Protein AF-A0A951CU04-F1 (afdb_monomer_lite)

Secondary structure (DSSP, 8-state):
---EEEEEESSSEEEEEEETTEE-SPPEEESS-TT---TTTT--HHHHHHHHHHHHHHS--SS--SEEEEE-TT--

Sequence (76 aa):
MAHRIGVLITERIAVAAVSDHEISGEMRVDPQDQSVTDTLYGVPAEIIVQRIVEQIKTLHFAAAPSCIGLGMPGII

Radius of gyration: 12.63 Å; chains: 1; bounding box: 34×23×32 Å

pLDDT: mean 86.48, std 9.53, range [44.69, 95.25]

Structure (mmCIF, N/CA/C/O backbone):
data_AF-A0A951CU04-F1
#
_entry.id   AF-A0A951CU04-F1
#
loop_
_atom_site.group_PDB
_atom_site.id
_atom_site.type_symbol
_atom_site.label_atom_id
_atom_site.label_alt_id
_atom_site.label_comp_id
_atom_site.label_asym_id
_atom_site.label_entity_id
_atom_site.label_seq_id
_atom_site.pdbx_PDB_ins_code
_atom_site.Cartn_x
_atom_site.Cartn_y
_atom_site.Cartn_z
_atom_site.occupancy
_atom_site.B_iso_or_equiv
_atom_site.auth_seq_id
_atom_site.auth_comp_id
_atom_site.auth_asym_id
_atom_site.auth_atom_id
_atom_site.pdbx_PDB_model_num
ATOM 1 N N . MET A 1 1 ? 12.507 -1.405 -17.399 1.00 53.09 1 MET A N 1
ATOM 2 C CA . MET A 1 1 ? 11.141 -1.900 -17.128 1.00 53.09 1 MET A CA 1
ATOM 3 C C . MET A 1 1 ? 10.437 -0.874 -16.262 1.00 53.09 1 MET A C 1
ATOM 5 O O . MET A 1 1 ? 11.061 -0.362 -15.343 1.00 53.09 1 MET A O 1
ATOM 9 N N . ALA A 1 2 ? 9.206 -0.497 -16.599 1.00 58.72 2 ALA A N 1
ATOM 10 C CA . ALA A 1 2 ? 8.456 0.481 -15.818 1.00 58.72 2 ALA A CA 1
ATOM 11 C C . ALA A 1 2 ? 7.896 -0.207 -14.564 1.00 58.72 2 ALA A C 1
ATOM 13 O O . ALA A 1 2 ? 7.000 -1.043 -14.673 1.00 58.72 2 ALA A O 1
ATOM 14 N N . HIS A 1 3 ? 8.457 0.106 -13.396 1.00 78.94 3 HIS A N 1
ATOM 15 C CA . HIS A 1 3 ? 7.953 -0.404 -12.124 1.00 78.94 3 HIS A CA 1
ATOM 16 C C . HIS A 1 3 ? 6.655 0.322 -11.774 1.00 78.94 3 HIS A C 1
ATOM 18 O O . HIS A 1 3 ? 6.596 1.553 -11.795 1.00 78.94 3 HIS A O 1
ATOM 24 N N . ARG A 1 4 ? 5.603 -0.438 -11.481 1.00 91.69 4 ARG A N 1
ATOM 25 C CA . ARG A 1 4 ? 4.309 0.086 -11.039 1.00 91.69 4 ARG A CA 1
ATOM 26 C C . ARG A 1 4 ? 4.095 -0.322 -9.590 1.00 91.69 4 ARG A C 1
ATOM 28 O O . ARG A 1 4 ? 4.696 -1.290 -9.130 1.00 91.69 4 ARG A O 1
ATOM 35 N N . ILE A 1 5 ? 3.246 0.403 -8.876 1.00 94.00 5 ILE A N 1
ATOM 36 C CA . ILE A 1 5 ? 2.863 0.054 -7.506 1.00 94.00 5 ILE A CA 1
ATOM 37 C C . ILE A 1 5 ? 1.366 -0.211 -7.474 1.00 94.00 5 ILE A C 1
ATOM 39 O O . ILE A 1 5 ? 0.589 0.584 -8.001 1.00 94.00 5 ILE A O 1
ATOM 43 N N . GLY A 1 6 ? 0.972 -1.314 -6.848 1.00 94.75 6 GLY A N 1
ATOM 44 C CA . GLY A 1 6 ? -0.409 -1.585 -6.475 1.00 94.75 6 GLY A CA 1
ATOM 45 C C . GLY A 1 6 ? -0.599 -1.356 -4.981 1.00 94.75 6 GLY A C 1
ATOM 46 O O . GLY A 1 6 ? 0.204 -1.835 -4.179 1.00 94.75 6 GLY A O 1
ATOM 47 N N . VAL A 1 7 ? -1.657 -0.636 -4.620 1.00 95.25 7 VAL A N 1
ATOM 48 C CA . VAL A 1 7 ? -2.102 -0.444 -3.238 1.00 95.25 7 VAL A CA 1
ATOM 49 C C . VAL A 1 7 ? -3.553 -0.899 -3.134 1.00 95.25 7 VAL A C 1
ATOM 51 O O . VAL A 1 7 ? -4.384 -0.478 -3.938 1.00 95.25 7 VAL A O 1
ATOM 54 N N . LEU A 1 8 ? -3.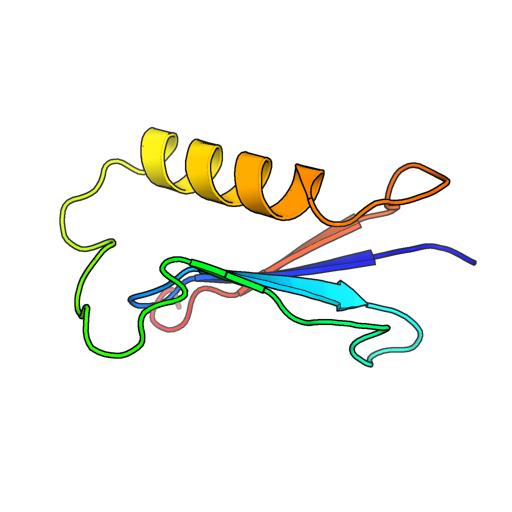870 -1.718 -2.137 1.00 93.88 8 LEU A N 1
ATOM 55 C CA . LEU A 1 8 ? -5.239 -2.092 -1.786 1.00 93.88 8 LEU A CA 1
ATOM 56 C C . LEU A 1 8 ? -5.529 -1.617 -0.361 1.00 93.88 8 LEU A C 1
ATOM 58 O O . LEU A 1 8 ? -4.779 -1.938 0.559 1.00 93.88 8 LEU A O 1
ATOM 62 N N . ILE A 1 9 ? -6.603 -0.850 -0.191 1.00 91.25 9 ILE A N 1
ATOM 63 C CA . ILE A 1 9 ? -7.004 -0.246 1.081 1.00 91.25 9 ILE A CA 1
ATOM 64 C C . ILE A 1 9 ? -8.381 -0.803 1.438 1.00 91.25 9 ILE A C 1
ATOM 66 O O . ILE A 1 9 ? -9.363 -0.527 0.753 1.00 91.25 9 ILE A O 1
A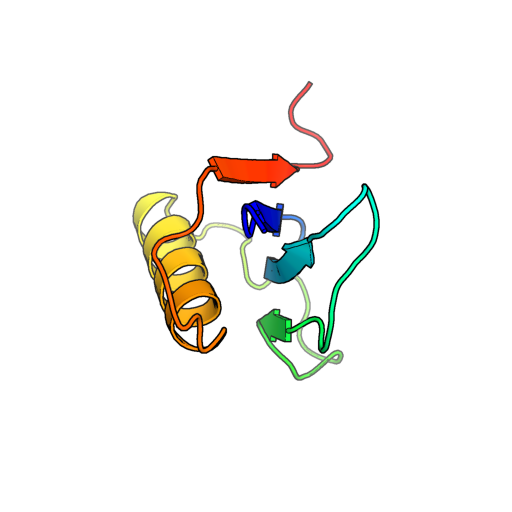TOM 70 N N . THR A 1 10 ? -8.442 -1.608 2.492 1.00 87.75 10 THR A N 1
ATOM 71 C CA . THR A 1 10 ? -9.684 -2.161 3.053 1.00 87.75 10 THR A CA 1
ATOM 72 C C . THR A 1 10 ? -9.738 -1.840 4.548 1.00 87.75 10 THR A C 1
ATOM 74 O O . THR A 1 10 ? -9.693 -0.676 4.925 1.00 87.75 10 THR A O 1
ATOM 77 N N . GLU A 1 11 ? -9.770 -2.850 5.414 1.00 85.88 11 GLU A N 1
ATOM 78 C CA . GLU A 1 11 ? -9.507 -2.729 6.853 1.00 85.88 11 GLU A CA 1
ATOM 79 C C . GLU A 1 11 ? -8.000 -2.619 7.153 1.00 85.88 11 GLU A C 1
ATOM 81 O O . GLU A 1 11 ? -7.598 -2.275 8.270 1.00 85.88 11 GLU A O 1
ATOM 86 N N . ARG A 1 12 ? -7.174 -2.932 6.144 1.00 89.31 12 ARG A N 1
ATOM 87 C CA . ARG A 1 12 ? -5.707 -2.924 6.144 1.00 89.31 12 ARG A CA 1
ATOM 88 C C . ARG A 1 12 ? -5.178 -2.333 4.842 1.00 89.31 12 ARG A C 1
ATOM 90 O O . ARG A 1 12 ? -5.916 -2.205 3.864 1.00 89.31 12 ARG A O 1
ATOM 97 N N . ILE A 1 13 ? -3.889 -2.014 4.824 1.00 92.94 13 ILE A N 1
ATOM 98 C CA . ILE A 1 13 ? -3.202 -1.479 3.647 1.00 92.94 13 ILE A CA 1
ATOM 99 C C . ILE A 1 13 ? -2.256 -2.548 3.114 1.00 92.94 13 ILE A C 1
ATOM 101 O O . ILE A 1 13 ? -1.302 -2.920 3.790 1.00 92.94 13 ILE A O 1
ATOM 105 N N . ALA A 1 14 ? -2.496 -3.030 1.898 1.00 93.81 14 ALA A N 1
ATOM 106 C CA . ALA A 1 14 ? -1.565 -3.899 1.188 1.00 93.81 14 ALA A CA 1
ATOM 107 C C . ALA A 1 14 ? -0.853 -3.113 0.084 1.00 93.81 14 ALA A C 1
ATOM 109 O O . ALA A 1 14 ? -1.498 -2.377 -0.662 1.00 93.81 14 ALA A O 1
ATOM 110 N N . VAL A 1 15 ? 0.464 -3.276 -0.038 1.00 94.88 15 VAL A N 1
ATOM 111 C CA . VAL A 1 15 ? 1.292 -2.596 -1.043 1.00 94.88 15 VAL A CA 1
ATOM 112 C C . VAL A 1 15 ? 2.237 -3.600 -1.689 1.00 94.88 15 VAL A C 1
ATOM 114 O O . VAL A 1 15 ? 2.907 -4.371 -0.999 1.00 94.88 15 VAL A O 1
ATOM 117 N N . ALA A 1 16 ? 2.322 -3.576 -3.016 1.00 93.94 16 ALA A N 1
ATOM 118 C CA . ALA A 1 16 ? 3.267 -4.400 -3.756 1.00 93.94 16 ALA A CA 1
ATOM 119 C C . ALA A 1 16 ? 3.778 -3.709 -5.025 1.00 93.94 16 ALA A C 1
ATOM 121 O O . ALA A 1 16 ? 3.099 -2.875 -5.633 1.00 93.94 16 ALA A O 1
ATOM 122 N N . ALA A 1 17 ? 4.978 -4.098 -5.449 1.00 92.44 17 ALA A N 1
ATOM 123 C CA . ALA A 1 17 ? 5.475 -3.789 -6.781 1.00 92.44 17 ALA A CA 1
ATOM 124 C C . ALA A 1 17 ? 4.741 -4.644 -7.823 1.00 92.44 17 ALA A C 1
ATOM 126 O O . ALA A 1 17 ? 4.489 -5.826 -7.597 1.00 92.44 17 ALA A O 1
ATOM 127 N N . VAL A 1 18 ? 4.418 -4.058 -8.974 1.00 91.06 18 VAL A N 1
ATOM 128 C CA . VAL A 1 18 ? 3.673 -4.706 -10.058 1.00 91.06 18 VAL A CA 1
ATOM 129 C C . VAL A 1 18 ? 4.445 -4.567 -11.369 1.00 91.06 18 VAL A C 1
ATOM 131 O O . VAL A 1 18 ? 4.853 -3.465 -11.754 1.00 91.06 18 VAL A O 1
ATOM 134 N N . SER A 1 19 ? 4.617 -5.684 -12.072 1.00 88.88 19 SER A N 1
ATOM 135 C CA . SER A 1 19 ? 5.170 -5.752 -13.428 1.00 88.88 19 SER A CA 1
ATOM 136 C C . SER A 1 19 ? 4.322 -6.701 -14.264 1.00 88.88 19 SER A C 1
ATOM 138 O O . SER A 1 19 ? 3.871 -7.716 -13.757 1.00 88.88 19 SER A O 1
ATOM 140 N N . ASP A 1 20 ? 4.071 -6.354 -15.526 1.00 88.12 20 ASP A N 1
ATOM 141 C CA . ASP A 1 20 ? 3.330 -7.198 -16.479 1.00 88.12 20 ASP A CA 1
ATOM 142 C C . ASP A 1 20 ? 1.995 -7.770 -15.963 1.00 88.12 20 ASP A C 1
ATOM 144 O O . ASP A 1 20 ? 1.588 -8.859 -16.344 1.00 88.12 20 ASP A O 1
ATOM 148 N N . HIS A 1 21 ? 1.267 -6.968 -15.176 1.00 87.25 21 HIS A N 1
ATOM 149 C CA . HIS A 1 21 ? -0.025 -7.307 -14.550 1.00 87.25 21 HIS A CA 1
ATOM 150 C C . HIS A 1 21 ? 0.058 -8.313 -13.392 1.00 87.25 21 HIS A C 1
ATOM 152 O O . HIS A 1 21 ? -0.973 -8.792 -12.926 1.00 87.25 21 HIS A O 1
ATOM 158 N N . GLU A 1 22 ? 1.256 -8.563 -12.866 1.00 89.75 22 GLU A N 1
ATOM 159 C CA . GLU A 1 22 ? 1.491 -9.460 -11.738 1.00 89.75 22 GLU A CA 1
ATOM 160 C C . GLU A 1 22 ? 2.297 -8.780 -10.626 1.00 89.75 22 GLU A C 1
ATOM 162 O O . GLU A 1 22 ? 3.023 -7.804 -10.846 1.00 89.75 22 GLU A O 1
ATOM 167 N N . ILE A 1 23 ? 2.165 -9.299 -9.404 1.00 90.88 23 ILE A N 1
ATOM 168 C CA . ILE A 1 23 ? 2.973 -8.853 -8.268 1.00 90.88 23 ILE A CA 1
ATOM 169 C C . ILE A 1 23 ? 4.416 -9.311 -8.486 1.00 90.88 23 ILE A C 1
ATOM 171 O O . ILE A 1 23 ? 4.707 -10.499 -8.587 1.00 90.88 23 ILE A O 1
ATOM 175 N N . SER A 1 24 ? 5.330 -8.349 -8.522 1.00 86.69 24 SER A N 1
ATOM 176 C CA . SER A 1 24 ? 6.760 -8.571 -8.692 1.00 86.69 24 SER A CA 1
ATOM 177 C C . SER A 1 24 ? 7.462 -8.420 -7.343 1.00 86.69 24 SER A C 1
ATOM 179 O O . SER A 1 24 ? 7.909 -7.328 -6.997 1.00 86.69 24 SER A O 1
ATOM 181 N N . GLY A 1 25 ? 7.599 -9.514 -6.595 1.00 83.94 25 GLY A N 1
ATOM 182 C CA . GLY A 1 25 ? 8.309 -9.546 -5.312 1.00 83.94 25 GLY A CA 1
ATOM 183 C C . GLY A 1 25 ? 7.383 -9.733 -4.113 1.00 83.94 25 GLY A C 1
ATOM 184 O O . GLY A 1 25 ? 6.347 -10.385 -4.214 1.00 83.94 25 GLY A O 1
ATOM 185 N N . GLU A 1 26 ? 7.784 -9.198 -2.959 1.00 86.50 26 GLU A N 1
ATOM 186 C CA . GLU A 1 26 ? 7.032 -9.350 -1.712 1.00 86.50 26 GLU A CA 1
ATOM 187 C C . GLU A 1 26 ? 5.896 -8.321 -1.615 1.00 86.50 26 GLU A C 1
ATOM 189 O O . GLU A 1 26 ? 6.094 -7.122 -1.828 1.00 86.50 26 GLU A O 1
ATOM 194 N N . MET A 1 27 ? 4.706 -8.797 -1.249 1.00 91.56 27 MET A N 1
ATOM 195 C CA . MET A 1 27 ? 3.582 -7.951 -0.862 1.00 91.56 27 MET A CA 1
ATOM 196 C C . MET A 1 27 ? 3.680 -7.633 0.627 1.00 91.56 27 MET A C 1
ATOM 198 O O . MET A 1 27 ? 3.789 -8.538 1.455 1.00 91.56 27 MET A O 1
ATOM 202 N N . ARG A 1 28 ? 3.595 -6.351 0.974 1.00 92.38 28 ARG A N 1
ATOM 203 C CA . ARG A 1 28 ? 3.579 -5.895 2.366 1.00 92.38 28 ARG A CA 1
ATOM 204 C C . ARG A 1 28 ? 2.158 -5.577 2.788 1.00 92.38 28 ARG A C 1
ATOM 206 O O . ARG A 1 28 ? 1.383 -5.062 1.985 1.00 92.38 28 ARG A O 1
ATOM 213 N N . VAL A 1 29 ? 1.832 -5.880 4.039 1.00 91.81 29 VAL A N 1
ATOM 214 C CA . VAL A 1 29 ? 0.521 -5.613 4.635 1.00 91.81 29 VAL A CA 1
ATOM 215 C C . VAL A 1 29 ? 0.730 -4.863 5.943 1.00 91.81 29 VAL A C 1
ATOM 217 O O . VAL A 1 29 ? 1.566 -5.262 6.753 1.00 91.81 29 VAL A O 1
ATOM 220 N N . ASP A 1 30 ? -0.027 -3.787 6.126 1.00 90.12 30 ASP A N 1
ATOM 221 C CA . ASP A 1 30 ? -0.045 -2.956 7.323 1.00 90.12 30 ASP A CA 1
ATOM 222 C C . ASP A 1 30 ? -1.447 -2.948 7.963 1.00 90.12 30 ASP A C 1
ATOM 224 O O . ASP A 1 30 ? -2.424 -2.613 7.279 1.00 90.12 30 ASP A O 1
ATOM 228 N N . PRO A 1 31 ? -1.562 -3.309 9.254 1.00 87.69 31 PRO A N 1
ATOM 229 C CA . PRO A 1 31 ? -0.513 -3.929 10.071 1.00 87.69 31 PRO A CA 1
ATOM 230 C C . PRO A 1 31 ? -0.150 -5.338 9.571 1.00 87.69 31 PRO A C 1
ATOM 232 O O . PRO A 1 31 ? -0.981 -6.050 9.004 1.00 87.69 31 PRO A O 1
ATOM 235 N N . GLN A 1 32 ? 1.089 -5.766 9.838 1.00 85.12 32 GLN A N 1
ATOM 236 C CA . GLN A 1 32 ? 1.551 -7.121 9.504 1.00 85.12 32 GLN A CA 1
ATOM 237 C C . GLN A 1 32 ? 0.882 -8.192 10.381 1.00 85.12 32 GLN A C 1
ATOM 239 O O . GLN A 1 32 ? 0.688 -9.329 9.946 1.00 85.12 32 GLN A O 1
ATOM 244 N N . ASP A 1 33 ? 0.527 -7.828 11.616 1.00 84.12 33 ASP A N 1
ATOM 245 C CA . ASP A 1 33 ? -0.196 -8.701 12.533 1.00 84.12 33 ASP A CA 1
ATOM 246 C C . ASP A 1 33 ? -1.651 -8.878 12.076 1.00 84.12 33 ASP A C 1
ATOM 248 O O . ASP A 1 33 ? -2.481 -7.967 12.144 1.00 84.12 33 ASP A O 1
ATOM 252 N N . GLN A 1 34 ? -1.961 -10.093 11.626 1.00 78.38 34 GLN A N 1
ATOM 253 C CA . GLN A 1 34 ? -3.278 -10.448 11.110 1.00 78.38 34 GLN A CA 1
ATOM 254 C C . GLN A 1 34 ? -4.352 -10.597 12.196 1.00 78.38 34 GLN A C 1
ATOM 256 O O . GLN A 1 34 ? -5.524 -10.761 11.854 1.00 78.38 34 GLN A O 1
ATOM 261 N N . SER A 1 35 ? -3.994 -10.526 13.479 1.00 81.19 35 SER A N 1
ATOM 262 C CA . SER A 1 35 ? -4.963 -10.513 14.577 1.00 81.19 35 SER A CA 1
ATOM 263 C C . SER A 1 35 ? -5.606 -9.139 14.798 1.00 81.19 35 SER A C 1
ATOM 265 O O . SER A 1 35 ? -6.664 -9.057 15.418 1.00 81.19 35 SER A O 1
ATOM 267 N N . VAL A 1 36 ? -5.019 -8.064 14.254 1.00 80.19 36 VAL A N 1
ATOM 268 C CA . VAL A 1 36 ? -5.508 -6.691 14.444 1.00 80.19 36 VAL A CA 1
ATOM 269 C C . VAL A 1 36 ? -6.504 -6.317 13.345 1.00 80.19 36 VAL A C 1
ATOM 271 O O . VAL A 1 36 ? -6.118 -6.160 12.184 1.00 80.19 36 VAL A O 1
ATOM 274 N N . THR A 1 37 ? -7.782 -6.173 13.685 1.00 77.44 37 THR A N 1
ATOM 275 C CA . THR A 1 37 ? -8.856 -5.798 12.746 1.00 77.44 37 THR A CA 1
ATOM 276 C C . THR A 1 37 ? -9.169 -4.299 12.804 1.00 77.44 37 THR A C 1
ATOM 278 O O . THR A 1 37 ? -8.746 -3.605 13.728 1.00 77.44 37 THR A O 1
ATOM 281 N N . ASP A 1 38 ? -9.879 -3.789 11.791 1.00 77.50 38 ASP A N 1
ATOM 282 C CA . ASP A 1 38 ? -10.462 -2.433 11.764 1.00 77.50 38 ASP A CA 1
ATOM 283 C C . ASP A 1 38 ? -9.479 -1.264 11.936 1.00 77.50 38 ASP A C 1
ATOM 285 O O . ASP A 1 38 ? -9.840 -0.171 12.372 1.00 77.50 38 ASP A O 1
ATOM 289 N N . THR A 1 39 ? -8.218 -1.449 11.550 1.00 82.19 39 THR A N 1
ATOM 290 C CA . THR A 1 39 ? -7.150 -0.472 11.840 1.00 82.19 39 THR A CA 1
ATOM 291 C C . THR A 1 39 ? -7.264 0.865 11.124 1.00 82.19 39 THR A C 1
ATOM 293 O O . THR A 1 39 ? -6.542 1.807 11.467 1.00 82.19 39 THR A O 1
ATOM 296 N N . LEU A 1 40 ? -8.137 0.935 10.121 1.00 85.12 40 LEU A N 1
ATOM 297 C CA . LEU A 1 40 ? -8.418 2.135 9.342 1.00 85.12 40 LEU A CA 1
ATOM 298 C C . LEU A 1 40 ? -9.780 2.751 9.694 1.00 85.12 40 LEU A C 1
ATOM 300 O O . LEU A 1 40 ? -10.101 3.834 9.204 1.00 85.12 40 LEU A O 1
ATOM 304 N N . TYR A 1 41 ? -10.574 2.115 10.565 1.00 86.06 41 TYR A N 1
ATOM 305 C CA . TYR A 1 41 ? -11.877 2.641 10.958 1.00 86.06 41 TYR A CA 1
ATOM 306 C C . TYR A 1 41 ? -11.727 3.941 11.757 1.00 86.06 41 TYR A C 1
ATOM 308 O O . TYR A 1 41 ? -11.025 3.999 12.765 1.00 86.06 41 TYR A O 1
ATOM 316 N N . GLY A 1 42 ? -12.386 5.007 11.293 1.00 85.62 42 GLY A N 1
ATOM 317 C CA . GLY A 1 42 ? -12.316 6.332 11.917 1.00 85.62 42 GLY A CA 1
ATOM 318 C C . GLY A 1 42 ? -10.962 7.039 11.776 1.00 85.62 42 GLY A C 1
ATOM 319 O O . GLY A 1 42 ? -10.779 8.111 12.352 1.00 85.62 42 GLY A O 1
ATOM 320 N N . VAL A 1 43 ? -10.016 6.473 11.018 1.00 88.69 43 VAL A N 1
ATOM 321 C CA . VAL A 1 43 ? -8.715 7.098 10.767 1.00 88.69 43 VAL A CA 1
ATOM 322 C C . VAL A 1 43 ? -8.874 8.198 9.707 1.00 88.69 43 VAL A C 1
ATOM 324 O O . VAL A 1 43 ? -9.448 7.939 8.648 1.00 88.69 43 VAL A O 1
ATOM 327 N N . PRO A 1 44 ? -8.361 9.420 9.944 1.00 91.88 44 PRO A N 1
ATOM 328 C CA . PRO A 1 44 ? -8.395 10.486 8.947 1.00 91.88 44 PRO A CA 1
ATOM 329 C C . PRO A 1 44 ? -7.651 10.106 7.663 1.00 91.88 44 PRO A C 1
ATOM 331 O O . PRO A 1 44 ? -6.604 9.452 7.708 1.00 91.88 44 PRO A O 1
ATOM 334 N N . ALA A 1 45 ? -8.158 10.560 6.516 1.00 89.81 45 ALA A N 1
ATOM 335 C CA . ALA A 1 45 ? -7.610 10.214 5.206 1.00 89.81 45 ALA A CA 1
ATOM 336 C C . ALA A 1 45 ? -6.129 10.606 5.062 1.00 89.81 45 ALA A C 1
ATOM 338 O O . ALA A 1 45 ? -5.347 9.868 4.467 1.00 89.81 45 ALA A O 1
ATOM 339 N N . GLU A 1 46 ? -5.710 11.721 5.658 1.00 93.62 46 GLU A N 1
ATOM 340 C CA . GLU A 1 46 ? -4.326 12.201 5.633 1.00 93.62 46 GLU A CA 1
ATOM 341 C C . GLU A 1 46 ? -3.378 11.215 6.323 1.00 93.62 46 GLU A C 1
ATOM 343 O O . GLU A 1 46 ? -2.268 10.979 5.847 1.00 93.62 46 GLU A O 1
ATOM 348 N N . ILE A 1 47 ? -3.835 10.599 7.416 1.00 93.44 47 ILE A N 1
ATOM 349 C CA . ILE A 1 47 ? -3.076 9.587 8.154 1.00 93.44 47 ILE A CA 1
ATOM 350 C C . ILE A 1 47 ? -3.010 8.285 7.353 1.00 93.44 47 ILE A C 1
ATOM 352 O O . ILE A 1 47 ? -1.952 7.661 7.284 1.00 93.44 47 ILE A O 1
ATOM 356 N N . ILE A 1 48 ? -4.102 7.896 6.686 1.00 91.25 48 ILE A N 1
ATOM 357 C CA . ILE A 1 48 ? -4.109 6.734 5.783 1.00 91.25 48 ILE A CA 1
ATOM 358 C C . ILE A 1 48 ? -3.093 6.944 4.652 1.00 91.25 48 ILE A C 1
ATOM 360 O O . ILE A 1 48 ? -2.274 6.066 4.386 1.00 91.25 48 ILE A O 1
ATOM 364 N N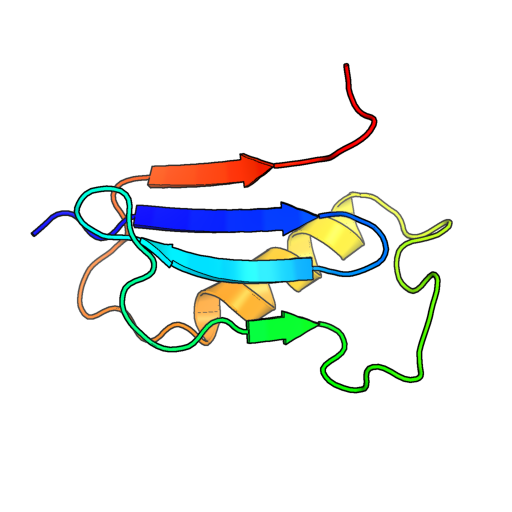 . VAL A 1 49 ? -3.078 8.127 4.030 1.00 93.12 49 VAL A N 1
ATOM 365 C CA . VAL A 1 49 ? -2.111 8.476 2.977 1.00 93.12 49 VAL A CA 1
ATOM 366 C C . VAL A 1 49 ? -0.675 8.418 3.494 1.00 93.12 49 VAL A C 1
ATOM 368 O O . VAL A 1 49 ? 0.191 7.867 2.814 1.00 93.12 49 VAL A O 1
ATOM 371 N N . GLN A 1 50 ? -0.407 8.933 4.697 1.00 94.62 50 GLN A N 1
ATOM 372 C CA . GLN A 1 50 ? 0.920 8.839 5.312 1.00 94.62 50 GLN A CA 1
ATOM 373 C C . GLN A 1 50 ? 1.368 7.383 5.478 1.00 94.62 50 GLN A C 1
ATOM 375 O O . GLN A 1 50 ? 2.468 7.042 5.043 1.00 94.62 50 GLN A O 1
ATOM 380 N N . ARG A 1 51 ? 0.495 6.510 5.996 1.00 93.75 51 ARG A N 1
ATOM 381 C CA . ARG A 1 51 ? 0.786 5.074 6.135 1.00 93.75 51 ARG A CA 1
ATOM 382 C C . ARG A 1 51 ? 1.066 4.406 4.787 1.00 93.75 51 ARG A C 1
ATOM 384 O O . ARG A 1 51 ? 2.029 3.655 4.669 1.00 93.75 51 ARG A O 1
ATOM 391 N N . ILE A 1 52 ? 0.297 4.720 3.739 1.00 93.38 52 ILE A N 1
ATOM 392 C CA . ILE A 1 52 ? 0.558 4.211 2.377 1.00 93.38 52 ILE A CA 1
ATOM 393 C C . ILE A 1 52 ? 1.956 4.623 1.906 1.00 93.38 52 ILE A C 1
ATOM 395 O O . ILE A 1 52 ? 2.709 3.797 1.391 1.00 93.38 52 ILE A O 1
ATOM 399 N N . VAL A 1 53 ? 2.319 5.897 2.085 1.00 92.88 53 VAL A N 1
ATOM 400 C CA . VAL A 1 53 ? 3.632 6.419 1.684 1.00 92.88 53 VAL A CA 1
ATOM 401 C C . VAL A 1 53 ? 4.759 5.714 2.436 1.00 92.88 53 VAL A C 1
ATOM 403 O O . VAL A 1 53 ? 5.784 5.398 1.831 1.00 92.88 53 VAL A O 1
ATOM 406 N N . GLU A 1 54 ? 4.588 5.450 3.730 1.00 93.38 54 GLU A N 1
ATOM 407 C CA . GLU A 1 54 ? 5.553 4.688 4.528 1.00 93.38 54 GLU A CA 1
ATOM 408 C C . GLU A 1 54 ? 5.744 3.276 3.974 1.00 93.38 54 GLU A C 1
ATOM 410 O O . GLU A 1 54 ? 6.881 2.884 3.717 1.00 93.38 54 GLU A O 1
ATOM 415 N N . GLN A 1 55 ? 4.658 2.559 3.672 1.00 92.31 55 GLN A N 1
ATOM 416 C CA . GLN A 1 55 ? 4.737 1.228 3.064 1.00 92.31 55 GLN A CA 1
ATOM 417 C C . GLN A 1 55 ? 5.418 1.259 1.690 1.00 92.31 55 GLN A C 1
ATOM 419 O O . GLN A 1 55 ? 6.308 0.453 1.420 1.00 92.31 55 GLN A O 1
ATOM 424 N N . ILE A 1 56 ? 5.084 2.230 0.836 1.00 91.38 56 ILE A N 1
ATOM 425 C CA . ILE A 1 56 ? 5.705 2.383 -0.487 1.00 91.38 56 ILE A CA 1
ATOM 426 C C . ILE A 1 56 ? 7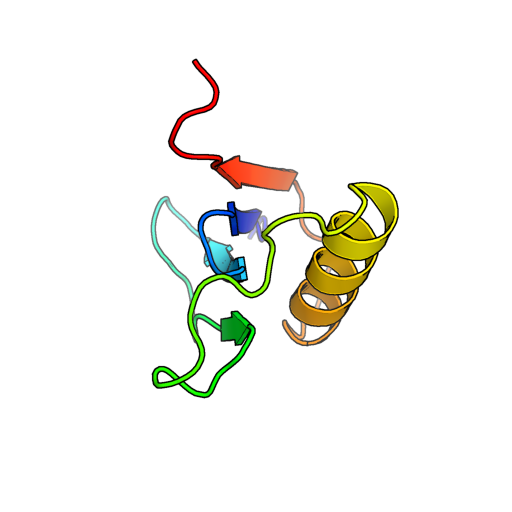.214 2.614 -0.383 1.00 91.38 56 ILE A C 1
ATOM 428 O O . ILE A 1 56 ? 7.971 2.033 -1.155 1.00 91.38 56 ILE A O 1
ATOM 432 N N . LYS A 1 57 ? 7.673 3.424 0.577 1.00 90.00 57 LYS A N 1
ATOM 433 C CA . LYS A 1 57 ? 9.106 3.700 0.768 1.00 90.00 57 LYS A CA 1
ATOM 434 C C . LYS A 1 57 ? 9.919 2.454 1.132 1.00 90.00 57 LYS A C 1
ATOM 436 O O . LYS A 1 57 ? 11.123 2.442 0.892 1.00 90.00 57 LYS A O 1
ATOM 441 N N . THR A 1 58 ? 9.285 1.422 1.692 1.00 88.88 58 THR A N 1
ATOM 442 C CA . THR A 1 58 ? 9.952 0.144 2.004 1.00 88.88 58 THR A CA 1
ATOM 443 C C . THR A 1 58 ? 10.113 -0.771 0.790 1.00 88.88 58 THR A C 1
ATOM 445 O O . THR A 1 58 ? 10.950 -1.672 0.804 1.00 88.88 58 THR A O 1
ATOM 448 N N . LEU A 1 59 ? 9.354 -0.538 -0.284 1.00 85.44 59 LEU A N 1
ATOM 449 C CA . LEU A 1 59 ? 9.561 -1.208 -1.559 1.00 85.44 59 LEU A CA 1
ATOM 450 C C . LEU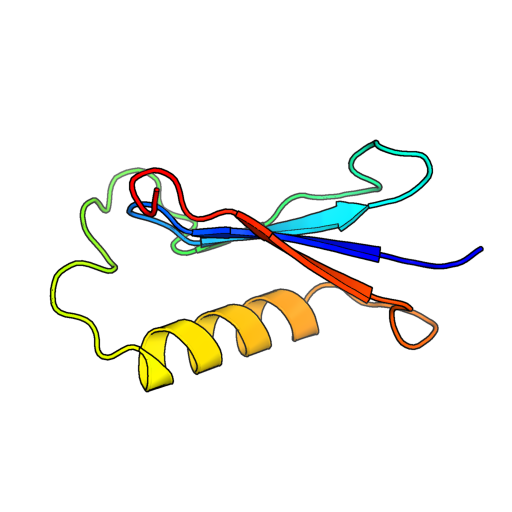 A 1 59 ? 10.781 -0.552 -2.219 1.00 85.44 59 LEU A C 1
ATOM 452 O O . LEU A 1 59 ? 10.692 0.501 -2.842 1.00 85.44 59 LEU A O 1
ATOM 456 N N . HIS A 1 60 ? 11.964 -1.114 -1.996 1.00 79.75 60 HIS A N 1
ATOM 457 C CA . HIS A 1 60 ? 13.215 -0.563 -2.511 1.00 79.75 60 HIS A CA 1
ATOM 458 C C . HIS A 1 60 ? 13.255 -0.609 -4.048 1.00 79.75 60 HIS A C 1
ATOM 460 O O . HIS A 1 60 ? 13.623 -1.622 -4.642 1.00 79.75 60 HIS A O 1
ATOM 466 N N . PHE A 1 61 ? 12.900 0.497 -4.703 1.00 77.31 61 PHE A N 1
ATOM 467 C CA . PHE A 1 61 ? 12.985 0.631 -6.156 1.00 77.31 61 PHE A CA 1
ATOM 468 C C . PHE A 1 61 ? 14.286 1.314 -6.582 1.00 77.31 61 PHE A C 1
ATOM 470 O O . PHE A 1 61 ? 14.664 2.352 -6.042 1.00 77.31 61 PHE A O 1
ATOM 477 N N . ALA A 1 62 ? 14.944 0.767 -7.606 1.00 77.50 62 ALA A N 1
ATOM 478 C CA . ALA A 1 62 ? 16.133 1.378 -8.209 1.00 77.50 62 ALA A CA 1
ATOM 479 C C . ALA A 1 62 ? 15.811 2.637 -9.041 1.00 77.50 62 ALA A C 1
ATOM 481 O O . ALA A 1 62 ? 16.692 3.450 -9.308 1.00 77.50 62 ALA A O 1
ATOM 482 N N . ALA A 1 63 ? 14.554 2.797 -9.459 1.00 80.69 63 ALA A N 1
ATOM 483 C CA . ALA A 1 63 ? 14.056 3.937 -10.219 1.00 80.69 63 ALA A CA 1
ATOM 484 C C . ALA A 1 63 ? 12.655 4.323 -9.732 1.00 80.69 63 ALA A C 1
ATOM 486 O O . ALA A 1 63 ? 11.942 3.494 -9.167 1.00 80.69 63 ALA A O 1
ATOM 487 N N . ALA A 1 64 ? 12.248 5.572 -9.969 1.00 83.75 64 ALA A N 1
ATOM 488 C CA . ALA A 1 64 ? 10.910 6.026 -9.608 1.00 83.75 64 ALA A CA 1
ATOM 489 C C . ALA A 1 64 ? 9.828 5.180 -10.315 1.00 83.75 64 ALA A C 1
ATOM 491 O O . ALA A 1 64 ? 9.975 4.879 -11.507 1.00 83.75 64 ALA A O 1
ATOM 492 N N . PRO A 1 65 ? 8.743 4.801 -9.615 1.00 88.44 65 PRO A N 1
ATOM 493 C CA . PRO A 1 65 ? 7.644 4.080 -10.234 1.00 88.44 65 PRO A CA 1
ATOM 494 C C . PRO A 1 65 ? 6.942 4.970 -11.263 1.00 88.44 65 PRO A C 1
ATOM 496 O O . PRO A 1 65 ? 6.777 6.172 -11.060 1.00 88.44 65 PRO A O 1
ATOM 499 N N . SER A 1 66 ? 6.494 4.382 -12.370 1.00 91.00 66 SER A N 1
ATOM 500 C CA . SER A 1 66 ? 5.806 5.125 -13.433 1.00 91.00 66 SER A CA 1
ATOM 501 C C . SER A 1 66 ? 4.365 5.482 -13.071 1.00 91.00 66 SER A C 1
ATOM 503 O O . SER A 1 66 ? 3.804 6.424 -13.622 1.00 91.00 66 SER A O 1
ATOM 505 N N . CYS A 1 67 ? 3.740 4.694 -12.194 1.00 91.69 67 CYS A N 1
ATOM 506 C CA . CYS A 1 67 ? 2.386 4.920 -11.707 1.00 91.69 67 CYS A CA 1
ATOM 507 C C . CYS A 1 67 ? 2.130 4.169 -10.394 1.00 91.69 67 CYS A C 1
ATOM 509 O O . CYS A 1 67 ? 2.823 3.201 -10.061 1.00 91.69 67 CYS A O 1
ATOM 511 N N . ILE A 1 68 ? 1.101 4.620 -9.678 1.00 92.88 68 ILE A N 1
ATOM 512 C CA . ILE A 1 68 ? 0.568 3.986 -8.473 1.00 92.88 68 ILE A CA 1
ATOM 513 C C . ILE A 1 68 ? -0.927 3.763 -8.710 1.00 92.88 68 ILE A C 1
ATOM 515 O O . ILE A 1 68 ? -1.649 4.712 -9.012 1.00 92.88 68 ILE A O 1
ATOM 519 N N . GLY A 1 69 ? -1.380 2.515 -8.610 1.00 93.19 69 GLY A N 1
ATOM 520 C CA . GLY A 1 69 ? -2.793 2.148 -8.633 1.00 93.19 69 GLY A CA 1
ATOM 521 C C . GLY A 1 69 ? -3.329 2.000 -7.213 1.00 93.19 69 GLY A C 1
ATOM 522 O O . GLY A 1 69 ? -2.681 1.370 -6.379 1.00 93.19 69 GLY A O 1
ATOM 523 N N . LEU A 1 70 ? -4.507 2.566 -6.949 1.00 92.62 70 LEU A N 1
ATOM 524 C CA . LEU A 1 70 ? -5.201 2.468 -5.665 1.00 92.62 70 LEU A CA 1
ATOM 525 C C . LEU A 1 70 ? -6.505 1.684 -5.852 1.00 92.62 70 LEU A C 1
ATOM 527 O O . LEU A 1 70 ? -7.333 2.056 -6.681 1.00 92.62 70 LEU A O 1
ATOM 531 N N . GLY A 1 71 ? -6.691 0.618 -5.080 1.00 92.06 71 GLY A N 1
ATOM 532 C CA . GLY A 1 71 ? -7.944 -0.122 -4.971 1.00 92.06 71 GLY A CA 1
ATOM 533 C C . GLY A 1 71 ? -8.585 0.116 -3.607 1.00 92.06 71 GLY A C 1
ATOM 534 O O . GLY A 1 71 ? -7.933 -0.079 -2.584 1.00 92.06 71 GLY A O 1
ATOM 535 N N . MET A 1 72 ? -9.855 0.516 -3.591 1.00 88.62 72 MET A N 1
ATOM 536 C CA . MET A 1 72 ? -10.632 0.754 -2.368 1.00 88.62 72 MET A CA 1
ATOM 537 C C . MET A 1 72 ? -11.979 0.027 -2.472 1.00 88.62 72 MET A C 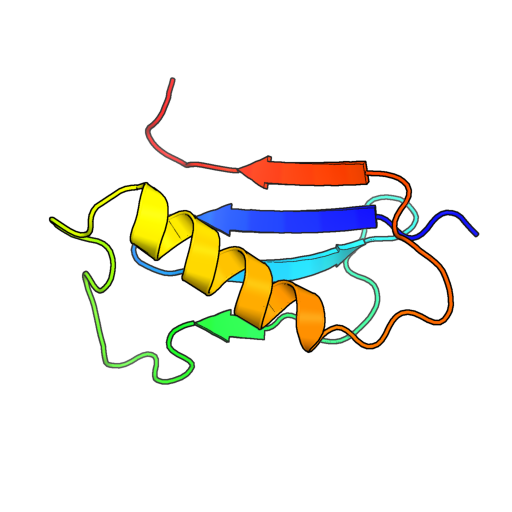1
ATOM 539 O O . MET A 1 72 ? -12.949 0.602 -2.969 1.00 88.62 72 MET A O 1
ATOM 543 N N . PRO A 1 73 ? -12.056 -1.257 -2.078 1.00 80.44 73 PRO A N 1
ATOM 544 C CA . PRO A 1 73 ? -13.305 -2.008 -2.094 1.00 80.44 73 PRO A CA 1
ATOM 545 C C . PRO A 1 73 ? -14.378 -1.310 -1.252 1.00 80.44 73 PRO A C 1
ATOM 547 O O . PRO A 1 73 ? -14.141 -0.968 -0.098 1.00 80.44 73 PRO A O 1
ATOM 550 N N . GLY A 1 74 ? -15.559 -1.101 -1.836 1.00 70.44 74 GLY A N 1
ATOM 551 C CA . GLY A 1 74 ? -16.675 -0.408 -1.181 1.00 70.44 74 GLY A CA 1
ATOM 552 C C . GLY A 1 74 ? -16.789 1.084 -1.508 1.00 70.44 74 GLY A C 1
ATOM 553 O O . GLY A 1 74 ? -17.820 1.678 -1.204 1.00 70.44 74 GLY A O 1
ATOM 554 N N . ILE A 1 75 ? -15.800 1.674 -2.186 1.00 57.44 75 ILE A N 1
ATOM 555 C CA . ILE A 1 75 ? -15.979 2.944 -2.898 1.00 57.44 75 ILE A CA 1
ATOM 556 C C . ILE A 1 75 ? -16.406 2.590 -4.327 1.00 57.44 75 ILE A C 1
ATOM 558 O O . ILE A 1 75 ? -15.591 2.112 -5.115 1.00 57.44 75 ILE A O 1
ATOM 562 N N . ILE A 1 76 ? -17.707 2.738 -4.605 1.00 44.69 76 ILE A N 1
ATOM 563 C CA . ILE A 1 76 ? -18.301 2.618 -5.949 1.00 44.69 76 ILE A CA 1
ATOM 564 C C . ILE A 1 76 ? -18.206 3.972 -6.645 1.00 44.69 76 ILE A C 1
ATOM 566 O O . ILE A 1 76 ? -18.619 4.971 -6.012 1.00 44.69 76 ILE A O 1
#

Foldseek 3Di:
DAWEKEWEDEQKIKIAIDDPNDGDDDIDIVPPPPVDGNNCPPPDPVVVVVVNVVRVVVHDDPDDHPYYHYHYPPPD